Protein AF-A0A930SWB0-F1 (afdb_monomer_lite)

Secondary structure (DSSP, 8-state):
-HHHHHHHTT--GGGS--HHHHHT-----EEE--TT-SSS-S-HHHHHHHS-TT-EEE--TT--S-GGG-TTTHHHHHHHHHHHHHHHHHHSPP-------

Foldseek 3Di:
DVVVVVVVVPDDVVNPDDPVNVVPDPDAAEAEAECQEPPPNPDPVVCVVPPDPRHHYHYHDHDYPCLCVPPVRVVVVVVVVVVSVVVVVVPDDPDPPPPDD

Radius of gyration: 19.24 Å; chains: 1; bounding box: 49×46×37 Å

Sequence (101 aa):
MPEVQALMQQLTPEISLAPEAVQRLQPPVLLIWGRSDRIFSEGLDFYKQHLPAQSQIVEPPHFTHSPYLEAQMEAELGQLMIEHWRSLQLEQPPAAFIIGP

pLDDT: mean 85.12, std 15.05, range [34.84, 96.88]

Structure (mmCIF, N/CA/C/O backbone):
data_AF-A0A930SWB0-F1
#
_entry.id   AF-A0A930SWB0-F1
#
loop_
_atom_site.group_PDB
_atom_site.id
_atom_site.type_symbol
_atom_site.label_atom_id
_atom_site.label_alt_id
_atom_site.label_comp_id
_atom_site.label_asym_id
_atom_site.label_entity_id
_atom_site.label_seq_id
_atom_site.pdbx_PDB_ins_code
_atom_site.Cartn_x
_atom_site.Cartn_y
_atom_site.Cartn_z
_atom_site.occupancy
_atom_site.B_iso_or_equiv
_atom_site.auth_seq_id
_atom_site.auth_comp_id
_atom_site.auth_asym_id
_atom_site.auth_atom_id
_atom_site.pdbx_PDB_model_num
ATOM 1 N N . MET A 1 1 ? -7.913 27.682 10.978 1.00 75.06 1 MET A N 1
ATOM 2 C CA . MET A 1 1 ? -9.260 28.288 11.003 1.00 75.06 1 MET A CA 1
ATOM 3 C C . MET A 1 1 ? -9.788 28.186 12.427 1.00 75.06 1 MET A C 1
ATOM 5 O O . MET A 1 1 ? -9.884 27.059 12.910 1.00 75.06 1 MET A O 1
ATOM 9 N N . PRO A 1 2 ? -10.024 29.310 13.123 1.00 87.12 2 PRO A N 1
ATOM 10 C CA . PRO A 1 2 ? -10.422 29.315 14.533 1.00 87.12 2 PRO A CA 1
ATOM 11 C C . PRO A 1 2 ? -11.737 28.573 14.798 1.00 87.12 2 PRO A C 1
ATOM 13 O O . PRO A 1 2 ? -11.830 27.858 15.793 1.00 87.12 2 PRO A O 1
ATOM 16 N N . GLU A 1 3 ? -12.718 28.653 13.890 1.00 89.56 3 GLU A N 1
ATOM 17 C CA . GLU A 1 3 ? -13.996 27.947 14.068 1.00 89.56 3 GLU A CA 1
ATOM 18 C C . GLU A 1 3 ? -13.828 26.422 14.024 1.00 89.56 3 GLU A C 1
ATOM 20 O O . GLU A 1 3 ? -14.423 25.705 14.825 1.00 89.56 3 GLU A O 1
ATOM 25 N N . VAL A 1 4 ? -12.956 25.915 13.143 1.00 86.44 4 VAL A N 1
ATOM 26 C CA . VAL A 1 4 ? -12.644 24.477 13.060 1.00 86.44 4 VAL A CA 1
ATOM 27 C C . VAL A 1 4 ? -11.961 23.993 14.341 1.00 86.44 4 VAL A C 1
ATOM 29 O O . VAL A 1 4 ? -12.269 22.912 14.831 1.00 86.44 4 VAL A O 1
ATOM 32 N N . GLN A 1 5 ? -11.062 24.792 14.924 1.00 86.69 5 GLN A N 1
ATOM 33 C CA . GLN A 1 5 ? -10.419 24.448 16.198 1.00 86.69 5 GLN A CA 1
ATOM 34 C C . GLN A 1 5 ? -11.421 24.406 17.357 1.00 86.69 5 GLN A C 1
ATOM 36 O O . GLN A 1 5 ? -11.384 23.466 18.148 1.00 86.69 5 GLN A O 1
ATOM 41 N N . ALA A 1 6 ? -12.333 25.378 17.430 1.00 89.75 6 ALA A N 1
ATOM 42 C CA . ALA A 1 6 ? -13.380 25.413 18.450 1.00 89.75 6 ALA A CA 1
ATOM 43 C C . ALA A 1 6 ? -14.353 24.225 18.337 1.00 89.75 6 ALA A C 1
ATOM 45 O O . ALA A 1 6 ? -14.809 23.712 19.356 1.00 89.75 6 ALA A O 1
ATOM 46 N N . LEU A 1 7 ? -14.641 23.763 17.114 1.00 86.44 7 LEU A N 1
ATOM 47 C CA . LEU A 1 7 ? -15.428 22.551 16.872 1.00 86.44 7 LEU A CA 1
ATOM 48 C C . LEU A 1 7 ? -14.681 21.287 17.323 1.00 86.44 7 LEU A C 1
ATOM 50 O O . LEU A 1 7 ? -15.250 20.456 18.024 1.00 86.44 7 LEU A O 1
ATOM 54 N N . MET A 1 8 ? -13.398 21.151 16.973 1.00 87.44 8 MET A N 1
ATOM 55 C CA . MET A 1 8 ? -12.594 19.983 17.364 1.00 87.44 8 MET A CA 1
ATOM 56 C C . MET A 1 8 ? -12.452 19.844 18.885 1.00 87.44 8 MET A C 1
ATOM 58 O O . MET A 1 8 ? -12.411 18.732 19.396 1.00 87.44 8 MET A O 1
ATOM 62 N N . GLN A 1 9 ? -12.418 20.959 19.620 1.00 86.94 9 GLN A N 1
ATOM 63 C CA . GLN A 1 9 ? -12.359 20.966 21.088 1.00 86.94 9 GLN A CA 1
ATOM 64 C C . GLN A 1 9 ? -13.644 20.470 21.764 1.00 86.94 9 GLN A C 1
ATOM 66 O O . GLN A 1 9 ? -13.622 20.176 22.957 1.00 86.94 9 GLN A O 1
ATOM 71 N N . GLN A 1 10 ? -14.751 20.382 21.025 1.00 84.44 10 GLN A N 1
ATOM 72 C CA . GLN A 1 10 ? -16.018 19.861 21.534 1.00 84.44 10 GLN A CA 1
ATOM 73 C C . GLN A 1 10 ? -16.150 18.351 21.336 1.00 84.44 10 GLN A C 1
ATOM 75 O O . GLN A 1 10 ? -17.066 17.772 21.906 1.00 84.44 10 GLN A O 1
ATOM 80 N N . LEU A 1 11 ? -15.259 17.709 20.565 1.00 84.25 11 LEU A N 1
ATOM 81 C CA . LEU A 1 11 ? -15.268 16.261 20.361 1.00 84.25 11 LEU A CA 1
ATOM 82 C C . LEU A 1 11 ? -14.907 15.537 21.659 1.00 84.25 11 LEU A C 1
ATOM 84 O O . LEU A 1 11 ? -13.786 15.644 22.157 1.00 84.25 11 LEU A O 1
ATOM 88 N N . THR A 1 12 ? -15.847 14.757 22.179 1.00 74.88 12 THR A N 1
ATOM 89 C CA . THR A 1 12 ? -15.629 13.856 23.309 1.00 74.88 12 THR A CA 1
ATOM 90 C C . THR A 1 12 ? -15.609 12.401 22.825 1.00 74.88 12 THR A C 1
ATOM 92 O O . THR A 1 12 ? -16.125 12.106 21.742 1.00 74.88 12 THR A O 1
ATOM 95 N N . PRO A 1 13 ? -15.019 11.458 23.580 1.00 68.06 13 PRO A N 1
ATOM 96 C CA . PRO A 1 13 ? -15.044 10.039 23.221 1.00 68.06 13 PRO A CA 1
ATOM 97 C C . PRO A 1 13 ? -16.463 9.495 22.997 1.00 68.06 13 PRO A C 1
ATOM 99 O O . PRO A 1 13 ? -16.644 8.607 22.170 1.00 68.06 13 PRO A O 1
ATOM 102 N N . GLU A 1 14 ? -17.468 10.054 23.677 1.00 68.94 14 GLU A N 1
ATOM 103 C CA . GLU A 1 14 ? -18.872 9.630 23.591 1.00 68.94 14 GLU A CA 1
ATOM 104 C C . GLU A 1 14 ? -19.565 10.041 22.277 1.00 68.94 14 GLU A C 1
ATOM 106 O O . GLU A 1 14 ? -20.526 9.390 21.873 1.00 68.94 14 GLU A O 1
ATOM 111 N N . ILE A 1 15 ? -19.078 11.086 21.595 1.00 73.31 15 ILE A N 1
ATOM 112 C CA . ILE A 1 15 ? -19.464 11.448 20.212 1.00 73.31 15 ILE A CA 1
ATOM 113 C C . ILE A 1 15 ? -18.440 10.970 19.174 1.00 73.31 15 ILE A C 1
ATOM 115 O O . ILE A 1 15 ? -18.585 11.231 17.979 1.00 73.31 15 ILE A O 1
ATOM 119 N N . SER A 1 16 ? -17.411 10.254 19.624 1.00 72.31 16 SER A N 1
ATOM 120 C CA . SER A 1 16 ? -16.456 9.556 18.774 1.00 72.31 16 SER A CA 1
ATOM 121 C C . SER A 1 16 ? -16.892 8.105 18.545 1.00 72.31 16 SER A C 1
ATOM 123 O O . SER A 1 16 ? -17.943 7.653 18.999 1.00 72.31 16 SER A O 1
ATOM 125 N N . LEU A 1 17 ? -16.086 7.349 17.804 1.00 77.81 17 LEU A N 1
ATOM 126 C CA . LEU A 1 17 ? -16.322 5.922 17.616 1.00 77.81 17 LEU A CA 1
ATOM 127 C C . LEU A 1 17 ? -16.075 5.172 18.930 1.00 77.81 17 LEU A C 1
ATOM 129 O O . LEU A 1 17 ? -15.016 5.313 19.542 1.00 77.81 17 LEU A O 1
ATOM 133 N N . ALA A 1 18 ? -17.016 4.310 19.319 1.00 84.00 18 ALA A N 1
ATOM 134 C CA . ALA A 1 18 ? -16.792 3.362 20.405 1.00 84.00 18 ALA A CA 1
ATOM 135 C C . ALA A 1 18 ? -15.585 2.450 20.076 1.00 84.00 18 ALA A C 1
ATOM 137 O O . ALA A 1 18 ? -15.430 2.053 18.913 1.00 84.00 18 ALA A O 1
ATOM 138 N N . PRO A 1 19 ? -14.748 2.062 21.056 1.00 84.38 19 PRO A N 1
ATOM 139 C CA . PRO A 1 19 ? -13.578 1.212 20.814 1.00 84.38 19 PRO A CA 1
ATOM 140 C C . PRO A 1 19 ? -13.906 -0.081 20.059 1.00 84.38 19 PRO A C 1
ATOM 142 O O . PRO A 1 19 ? -13.177 -0.485 19.152 1.00 84.38 19 PRO A O 1
ATOM 145 N N . GLU A 1 20 ? -15.043 -0.704 20.367 1.00 88.19 20 GLU A N 1
ATOM 146 C CA . GLU A 1 20 ? -15.490 -1.936 19.720 1.00 88.19 20 GLU A CA 1
ATOM 147 C C . GLU A 1 20 ? -15.891 -1.697 18.258 1.00 88.19 20 GLU A C 1
ATOM 149 O O . GLU A 1 20 ? -15.801 -2.608 17.438 1.00 88.19 20 GLU A O 1
ATOM 154 N N . ALA A 1 21 ? -16.335 -0.484 17.907 1.00 85.62 21 ALA A N 1
ATOM 155 C CA . ALA A 1 21 ? -16.604 -0.120 16.518 1.00 85.62 21 ALA A CA 1
ATOM 156 C C . ALA A 1 21 ? -15.304 -0.050 15.708 1.00 85.62 21 ALA A C 1
ATOM 158 O O . ALA A 1 21 ? -15.268 -0.556 14.589 1.00 85.62 21 ALA A O 1
ATOM 159 N N . VAL A 1 22 ? -14.230 0.486 16.298 1.00 86.50 22 VAL A N 1
ATOM 160 C CA . VAL A 1 22 ? -12.898 0.521 15.672 1.00 86.50 22 VAL A CA 1
ATOM 161 C C . VAL A 1 22 ? -12.326 -0.891 15.518 1.00 86.50 22 VAL A C 1
ATOM 163 O O . VAL A 1 22 ? -11.807 -1.234 14.461 1.00 86.50 22 VAL A O 1
ATOM 166 N N . GLN A 1 23 ? -12.477 -1.747 16.532 1.00 87.75 23 GLN A N 1
ATOM 167 C CA . GLN A 1 23 ? -12.001 -3.140 16.486 1.00 87.75 23 GLN A CA 1
ATOM 168 C C . GLN A 1 23 ? -12.708 -3.996 15.427 1.00 87.75 23 GLN A C 1
ATOM 170 O O . GLN A 1 23 ? -12.142 -4.977 14.951 1.00 87.75 23 GLN A O 1
ATOM 175 N N . ARG A 1 24 ? -13.946 -3.646 15.060 1.00 89.56 24 ARG A N 1
ATOM 176 C CA . ARG A 1 24 ? -14.717 -4.344 14.022 1.00 89.56 24 ARG A CA 1
ATOM 177 C C . ARG A 1 24 ? -14.429 -3.851 12.606 1.00 89.56 24 ARG A C 1
ATOM 179 O O . ARG A 1 24 ? -15.005 -4.402 11.669 1.00 89.56 24 ARG A O 1
ATOM 186 N N . LEU A 1 25 ? -13.590 -2.828 12.431 1.00 85.75 25 LEU A N 1
ATOM 187 C CA . LEU A 1 25 ? -13.251 -2.333 11.101 1.00 85.75 25 LEU A CA 1
ATOM 188 C C . LEU A 1 25 ? -12.593 -3.448 10.284 1.00 85.75 25 LEU A C 1
ATOM 190 O O . LEU A 1 25 ? -11.594 -4.036 10.689 1.00 85.75 25 LEU A O 1
ATOM 194 N N . GLN A 1 26 ? -13.154 -3.703 9.107 1.00 87.12 26 GLN A N 1
ATOM 195 C CA . GLN A 1 26 ? -12.571 -4.572 8.091 1.00 87.12 26 GLN A CA 1
ATOM 196 C C . GLN A 1 26 ? -12.210 -3.699 6.889 1.00 87.12 26 GLN A C 1
ATOM 198 O O . GLN A 1 26 ? -12.974 -3.647 5.922 1.00 87.12 26 GLN A O 1
ATOM 203 N N . PRO A 1 27 ? -11.113 -2.923 6.973 1.00 87.62 27 PRO A N 1
ATOM 204 C CA . PRO A 1 27 ? -10.733 -2.050 5.881 1.00 87.62 27 PRO A CA 1
ATOM 205 C C . PRO A 1 27 ? -10.451 -2.898 4.635 1.00 87.62 27 PRO A C 1
ATOM 207 O O . PRO A 1 27 ? -9.839 -3.965 4.743 1.00 87.62 27 PRO A O 1
ATOM 210 N N . PRO A 1 28 ? -10.874 -2.443 3.452 1.00 91.38 28 PRO A N 1
ATOM 211 C CA . PRO A 1 28 ? -10.404 -3.016 2.206 1.00 91.38 28 PRO A CA 1
ATOM 212 C C . PRO A 1 28 ? -8.879 -2.956 2.132 1.00 91.38 28 PRO A C 1
ATOM 214 O O . PRO A 1 28 ? -8.271 -1.959 2.527 1.00 91.38 28 PRO A O 1
ATOM 217 N N . VAL A 1 29 ? -8.266 -4.037 1.656 1.00 95.31 29 VAL A N 1
ATOM 218 C CA . VAL A 1 29 ? -6.809 -4.154 1.581 1.00 95.31 29 VAL A CA 1
ATOM 219 C C . VAL A 1 29 ? -6.386 -4.255 0.125 1.00 95.31 29 VAL A C 1
ATOM 221 O O . VAL A 1 29 ? -6.842 -5.139 -0.598 1.00 95.31 29 VAL A O 1
ATOM 224 N N . LEU A 1 30 ? -5.463 -3.384 -0.272 1.00 96.88 30 LEU A N 1
ATOM 225 C CA . LEU A 1 30 ? -4.693 -3.491 -1.504 1.00 96.88 30 LEU A CA 1
ATOM 226 C C . LEU A 1 30 ? -3.231 -3.759 -1.147 1.00 96.88 30 LEU A C 1
ATOM 228 O O . LEU A 1 30 ? -2.584 -2.920 -0.520 1.00 96.88 30 LEU A O 1
ATOM 232 N N . LEU A 1 31 ? -2.706 -4.905 -1.577 1.00 96.56 31 LEU A N 1
ATOM 233 C CA . LEU A 1 31 ? -1.279 -5.206 -1.542 1.00 96.56 31 LEU A CA 1
ATOM 234 C C . LEU A 1 31 ? -0.686 -5.025 -2.941 1.00 96.56 31 LEU A C 1
ATOM 236 O O . LEU A 1 31 ? -1.086 -5.706 -3.884 1.00 96.56 31 LEU A O 1
ATOM 240 N N . ILE A 1 32 ? 0.301 -4.141 -3.066 1.00 96.56 32 ILE A N 1
ATOM 241 C CA . ILE A 1 32 ? 1.080 -3.957 -4.294 1.00 96.56 32 ILE A CA 1
ATOM 242 C C . ILE A 1 32 ? 2.462 -4.552 -4.050 1.00 96.56 32 ILE A C 1
ATOM 244 O O . ILE A 1 32 ? 3.187 -4.086 -3.173 1.00 96.56 32 ILE A O 1
ATOM 248 N N . TRP A 1 33 ? 2.818 -5.581 -4.815 1.00 96.50 33 TRP A N 1
ATOM 249 C CA . TRP A 1 33 ? 4.080 -6.298 -4.669 1.00 96.50 33 TRP A CA 1
ATOM 250 C C . TRP A 1 33 ? 4.912 -6.204 -5.945 1.00 96.50 33 TRP A C 1
ATOM 252 O O . TRP A 1 33 ? 4.593 -6.812 -6.966 1.00 96.50 33 TRP A O 1
ATOM 262 N N . GLY A 1 34 ? 6.000 -5.444 -5.904 1.00 95.69 34 GLY A N 1
ATOM 263 C CA . GLY A 1 34 ? 6.870 -5.285 -7.060 1.00 95.69 34 GLY A CA 1
ATOM 264 C C . GLY A 1 34 ? 7.646 -6.559 -7.385 1.00 95.69 34 GLY A C 1
ATOM 265 O O . GLY A 1 34 ? 8.431 -7.039 -6.570 1.00 95.69 34 GLY A O 1
ATOM 266 N N . ARG A 1 35 ? 7.489 -7.112 -8.595 1.00 94.94 35 ARG A N 1
ATOM 267 C CA . ARG A 1 35 ? 8.244 -8.322 -8.993 1.00 94.94 35 ARG A CA 1
ATOM 268 C C . ARG A 1 35 ? 9.724 -8.050 -9.273 1.00 94.94 35 ARG A C 1
ATOM 270 O O . ARG A 1 35 ? 10.490 -8.998 -9.433 1.00 94.94 35 ARG A O 1
ATOM 277 N N . SER A 1 36 ? 10.117 -6.779 -9.333 1.00 94.25 36 SER A N 1
ATOM 278 C CA . SER A 1 36 ? 11.514 -6.350 -9.420 1.00 94.25 36 SER A CA 1
ATOM 279 C C . SER A 1 36 ? 12.112 -5.983 -8.053 1.00 94.25 36 SER A C 1
ATOM 281 O O . SER A 1 36 ? 13.250 -5.510 -8.008 1.00 94.25 36 SER A O 1
ATOM 283 N N . ASP A 1 37 ? 11.399 -6.209 -6.939 1.00 92.81 37 ASP A N 1
ATOM 284 C CA . ASP A 1 37 ? 11.952 -6.060 -5.589 1.00 92.81 37 ASP A CA 1
ATOM 285 C C . ASP A 1 37 ? 13.108 -7.056 -5.364 1.00 92.81 37 ASP A C 1
ATOM 287 O O . ASP A 1 37 ? 13.001 -8.250 -5.643 1.00 92.81 37 ASP A O 1
ATOM 291 N N . ARG A 1 38 ? 14.241 -6.541 -4.877 1.00 91.12 38 ARG A N 1
ATOM 292 C CA . ARG A 1 38 ? 15.446 -7.308 -4.518 1.00 91.12 38 ARG A CA 1
ATOM 293 C C . ARG A 1 38 ? 15.819 -7.189 -3.039 1.00 91.12 38 ARG A C 1
ATOM 295 O O . ARG A 1 38 ? 16.771 -7.835 -2.613 1.00 91.12 38 ARG A O 1
ATOM 302 N N . ILE A 1 39 ? 15.127 -6.334 -2.287 1.00 93.19 39 ILE A N 1
ATOM 303 C CA . ILE A 1 39 ? 15.324 -6.115 -0.850 1.00 93.19 39 ILE A CA 1
ATOM 304 C C . ILE A 1 39 ? 14.461 -7.107 -0.072 1.00 93.19 39 ILE A C 1
ATOM 306 O O . ILE A 1 39 ? 14.958 -7.759 0.844 1.00 93.19 39 ILE A O 1
ATOM 310 N N . PHE A 1 40 ? 13.192 -7.244 -0.459 1.00 88.50 40 PHE A N 1
ATOM 311 C CA . PHE A 1 40 ? 12.255 -8.177 0.159 1.00 88.50 40 PHE A CA 1
ATOM 312 C C . PHE A 1 40 ? 11.452 -8.918 -0.912 1.00 88.50 40 PHE A C 1
ATOM 314 O O . PHE A 1 40 ? 10.268 -8.691 -1.123 1.00 88.50 40 PHE A O 1
ATOM 321 N N . SER A 1 41 ? 12.136 -9.807 -1.628 1.00 81.44 41 SER A N 1
ATOM 322 C CA . SER A 1 41 ? 11.539 -10.621 -2.693 1.00 81.44 41 SER A CA 1
ATOM 323 C C . SER A 1 41 ? 10.784 -11.848 -2.173 1.00 81.44 41 SER A C 1
ATOM 325 O O . SER A 1 41 ? 9.974 -12.428 -2.897 1.00 81.44 41 SER A O 1
ATOM 327 N N . GLU A 1 42 ? 11.035 -12.246 -0.927 1.00 85.94 42 GLU A N 1
ATOM 328 C CA . GLU A 1 42 ? 10.408 -13.390 -0.268 1.00 85.94 42 GLU A CA 1
ATOM 329 C C . GLU A 1 42 ? 9.260 -12.911 0.633 1.00 85.94 42 GLU A C 1
ATOM 331 O O . GLU A 1 42 ? 9.348 -11.854 1.244 1.00 85.94 42 GLU A O 1
ATOM 336 N N . GLY A 1 43 ? 8.165 -13.671 0.725 1.00 90.69 43 GLY A N 1
ATOM 337 C CA . GLY A 1 43 ? 7.047 -13.363 1.632 1.00 90.69 43 GLY A CA 1
ATOM 338 C C . GLY A 1 43 ? 5.707 -13.075 0.957 1.00 90.69 43 GLY A C 1
ATOM 339 O O . GLY A 1 43 ? 4.681 -13.150 1.627 1.00 90.69 43 GLY A O 1
ATOM 340 N N . LEU A 1 44 ? 5.665 -12.846 -0.361 1.00 94.06 44 LEU A N 1
ATOM 341 C CA . LEU A 1 44 ? 4.399 -12.655 -1.084 1.00 94.06 44 LEU A CA 1
ATOM 342 C C . LEU A 1 44 ? 3.406 -13.806 -0.847 1.00 94.06 44 LEU A C 1
ATOM 344 O O . LEU A 1 44 ? 2.220 -13.565 -0.626 1.00 94.06 44 LEU A O 1
ATOM 348 N N . ASP A 1 45 ? 3.890 -15.050 -0.846 1.00 95.06 45 ASP A N 1
ATOM 349 C CA . ASP A 1 45 ? 3.047 -16.229 -0.626 1.00 95.06 45 ASP A CA 1
ATOM 350 C C . ASP A 1 45 ? 2.402 -16.239 0.763 1.00 95.06 45 ASP A C 1
ATOM 352 O O . ASP A 1 45 ? 1.245 -16.637 0.895 1.00 95.06 45 ASP A O 1
ATOM 356 N N . PHE A 1 46 ? 3.100 -15.737 1.787 1.00 96.31 46 PHE A N 1
ATOM 357 C CA . PHE A 1 46 ? 2.530 -15.575 3.124 1.00 96.31 46 PHE A CA 1
ATOM 358 C C . PHE A 1 46 ? 1.343 -14.604 3.088 1.00 96.31 46 PHE A C 1
ATOM 360 O O . PHE A 1 46 ? 0.261 -14.924 3.577 1.00 96.31 46 PHE A O 1
ATOM 367 N N . TYR A 1 47 ? 1.493 -13.446 2.441 1.00 95.69 47 TYR A N 1
ATOM 368 C CA . TYR A 1 47 ? 0.388 -12.492 2.328 1.00 95.69 47 TYR A CA 1
ATOM 369 C C . TYR A 1 47 ? -0.779 -13.052 1.510 1.00 95.69 47 TYR A C 1
ATOM 371 O O . TYR A 1 47 ? -1.925 -12.942 1.938 1.00 95.69 47 TYR A O 1
ATOM 379 N N . LYS A 1 48 ? -0.509 -13.723 0.384 1.00 95.00 48 LYS A N 1
ATOM 380 C CA . LYS A 1 48 ? -1.549 -14.386 -0.424 1.00 95.00 48 LYS A CA 1
ATOM 381 C C . LYS A 1 48 ? -2.367 -15.402 0.381 1.00 95.00 48 LYS A C 1
ATOM 383 O O . LYS A 1 48 ? -3.557 -15.549 0.124 1.00 95.00 48 LYS A O 1
ATOM 388 N N . GLN A 1 49 ? -1.747 -16.090 1.340 1.00 96.81 49 GLN A N 1
ATOM 389 C CA . GLN A 1 49 ? -2.406 -17.105 2.170 1.00 96.81 49 GLN A CA 1
ATOM 390 C C . GLN A 1 49 ? -3.177 -16.530 3.366 1.00 96.81 49 GLN A C 1
ATOM 392 O O . GLN A 1 49 ? -4.108 -17.175 3.846 1.00 96.81 49 GLN A O 1
ATOM 397 N N . HIS A 1 50 ? -2.790 -15.354 3.866 1.00 96.69 50 HIS A N 1
ATOM 398 C CA . HIS A 1 50 ? -3.279 -14.838 5.151 1.00 96.69 50 HIS A CA 1
ATOM 399 C C . HIS A 1 50 ? -4.044 -13.516 5.075 1.00 96.69 50 HIS A C 1
ATOM 401 O O . HIS A 1 50 ? -4.657 -13.117 6.068 1.00 96.69 50 HIS A O 1
ATOM 407 N N . LEU A 1 51 ? -4.025 -12.825 3.935 1.00 95.38 51 LEU A N 1
ATOM 408 C CA . LEU A 1 51 ? -4.826 -11.621 3.756 1.00 95.38 51 LEU A CA 1
ATOM 409 C C . LEU A 1 51 ? -6.334 -11.934 3.807 1.00 95.38 51 LEU A C 1
ATOM 411 O O . LEU A 1 51 ? -6.753 -13.026 3.413 1.00 95.38 51 LEU A O 1
ATOM 415 N N . PRO A 1 52 ? -7.174 -10.982 4.267 1.00 92.62 52 PRO A N 1
ATOM 416 C CA . PRO A 1 52 ? -8.626 -11.113 4.186 1.00 92.62 52 PRO A CA 1
ATOM 417 C C . PRO A 1 52 ? -9.087 -11.496 2.775 1.00 92.62 52 PRO A C 1
ATOM 419 O O . PRO A 1 52 ? -8.529 -11.007 1.795 1.00 92.62 52 PRO A O 1
ATOM 422 N N . ALA A 1 53 ? -10.138 -12.310 2.656 1.00 89.94 53 ALA A N 1
ATOM 423 C CA . ALA A 1 53 ? -10.593 -12.836 1.363 1.00 89.94 53 ALA A CA 1
ATOM 424 C C . ALA A 1 53 ? -10.948 -11.746 0.330 1.00 89.94 53 ALA A C 1
ATOM 426 O O . ALA A 1 53 ? -10.784 -11.956 -0.865 1.00 89.94 53 ALA A O 1
ATOM 427 N N . GLN A 1 54 ? -11.400 -10.578 0.794 1.00 90.38 54 GLN A N 1
ATOM 428 C CA . GLN A 1 54 ? -11.713 -9.413 -0.044 1.00 90.38 54 GLN A CA 1
ATOM 429 C C . GLN A 1 54 ? -10.493 -8.545 -0.407 1.00 90.38 54 GLN A C 1
ATOM 431 O O . GLN A 1 54 ? -10.657 -7.438 -0.916 1.00 90.38 54 GLN A O 1
ATOM 436 N N . SER A 1 55 ? -9.273 -8.988 -0.096 1.00 94.75 55 SER A N 1
ATOM 437 C CA . SER A 1 55 ? -8.064 -8.219 -0.401 1.00 94.75 55 SER A CA 1
ATOM 438 C C . SER A 1 55 ? -7.709 -8.332 -1.876 1.00 94.75 55 SER A C 1
ATOM 440 O O . SER A 1 55 ? -7.750 -9.415 -2.460 1.00 94.75 55 SER A O 1
ATOM 442 N N . GLN A 1 56 ? -7.279 -7.223 -2.462 1.00 96.12 56 GLN A N 1
ATOM 443 C CA . GLN A 1 56 ? -6.723 -7.190 -3.804 1.00 96.12 56 GLN A CA 1
ATOM 444 C C . GLN A 1 56 ? -5.199 -7.266 -3.731 1.00 96.12 56 GLN A C 1
ATOM 446 O O . GLN A 1 56 ? -4.568 -6.582 -2.927 1.00 96.12 56 GLN A O 1
ATOM 451 N N . ILE A 1 57 ? -4.601 -8.082 -4.595 1.00 96.81 57 ILE A N 1
ATOM 452 C CA . ILE A 1 57 ? -3.148 -8.217 -4.714 1.00 96.81 57 ILE A CA 1
ATOM 453 C C . ILE A 1 57 ? -2.770 -7.907 -6.159 1.00 96.81 57 ILE A C 1
ATOM 455 O O . ILE A 1 57 ? -3.342 -8.483 -7.085 1.00 96.81 57 ILE A O 1
ATOM 459 N N . VAL A 1 58 ? -1.820 -6.995 -6.353 1.00 96.81 58 VAL A N 1
ATOM 460 C CA . VAL A 1 58 ? -1.294 -6.617 -7.671 1.00 96.81 58 VAL A CA 1
ATOM 461 C C . VAL A 1 58 ? 0.213 -6.825 -7.674 1.00 96.81 58 VAL A C 1
ATOM 463 O O . VAL A 1 58 ? 0.892 -6.469 -6.714 1.00 96.81 58 VAL A O 1
ATOM 466 N N . GLU A 1 59 ? 0.741 -7.379 -8.767 1.00 96.69 59 GLU A N 1
ATOM 467 C CA . GLU A 1 59 ? 2.159 -7.728 -8.901 1.00 96.69 59 GLU A CA 1
ATOM 468 C C . GLU A 1 59 ? 2.820 -7.038 -10.112 1.00 96.69 59 GLU A C 1
ATOM 470 O O . GLU A 1 59 ? 3.120 -7.714 -11.107 1.00 96.69 59 GLU A O 1
ATOM 475 N N . PRO A 1 60 ? 3.033 -5.704 -10.097 1.00 96.19 60 PRO A N 1
ATOM 476 C CA . PRO A 1 60 ? 3.593 -5.009 -11.250 1.00 96.19 60 PRO A CA 1
ATOM 477 C C . PRO A 1 60 ? 5.019 -5.505 -11.545 1.00 96.19 60 PRO A C 1
ATOM 479 O O . PRO A 1 60 ? 5.845 -5.602 -10.629 1.00 96.19 60 PRO A O 1
ATOM 482 N N . PRO A 1 61 ? 5.341 -5.836 -12.810 1.00 95.25 61 PRO A N 1
ATOM 483 C CA . PRO A 1 61 ? 6.600 -6.490 -13.152 1.00 95.25 61 PRO A CA 1
ATOM 484 C C . PRO A 1 61 ? 7.831 -5.620 -12.865 1.00 95.25 61 PRO A C 1
ATOM 486 O O . PRO A 1 61 ? 8.867 -6.141 -12.457 1.00 95.25 61 PRO A O 1
ATOM 489 N N . HIS A 1 62 ? 7.724 -4.306 -13.062 1.00 95.06 62 HIS A N 1
ATOM 490 C CA . HIS A 1 62 ? 8.823 -3.341 -12.957 1.00 95.06 62 HIS A CA 1
ATOM 491 C C . HIS A 1 62 ? 8.899 -2.617 -11.612 1.00 95.06 62 HIS A C 1
ATOM 493 O O . HIS A 1 62 ? 9.880 -1.917 -11.382 1.00 95.06 62 HIS A O 1
ATOM 499 N N . PHE A 1 63 ? 7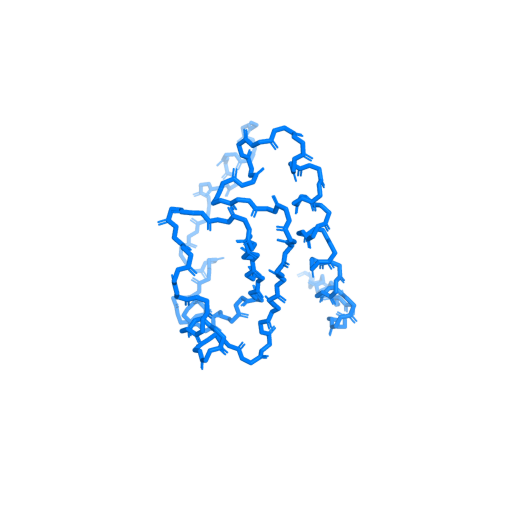.916 -2.782 -10.723 1.00 96.38 63 PHE A N 1
ATOM 500 C CA . PHE A 1 63 ? 7.972 -2.167 -9.395 1.00 96.38 63 PHE A CA 1
ATOM 501 C C . PHE A 1 63 ? 9.058 -2.827 -8.542 1.00 96.38 63 PHE A C 1
ATOM 503 O O . PHE A 1 63 ? 9.229 -4.050 -8.558 1.00 96.38 63 PHE A O 1
ATOM 510 N N . THR A 1 64 ? 9.781 -1.999 -7.796 1.00 94.00 64 THR A N 1
ATOM 511 C CA . THR A 1 64 ? 10.802 -2.391 -6.815 1.00 94.00 64 THR A CA 1
ATOM 512 C C . THR A 1 64 ? 10.209 -2.363 -5.398 1.00 94.00 64 THR A C 1
ATOM 514 O O . THR A 1 64 ? 8.990 -2.355 -5.228 1.00 94.00 64 THR A O 1
ATOM 517 N N . HIS A 1 65 ? 11.064 -2.328 -4.371 1.00 93.69 65 HIS A N 1
ATOM 518 C CA . HIS A 1 65 ? 10.658 -2.261 -2.966 1.00 93.69 65 HIS A CA 1
ATOM 519 C C . HIS A 1 65 ? 9.917 -0.972 -2.585 1.00 93.69 65 HIS A C 1
ATOM 521 O O . HIS A 1 65 ? 9.030 -0.972 -1.734 1.00 93.69 65 HIS A O 1
ATOM 527 N N . SER A 1 66 ? 10.305 0.158 -3.177 1.00 92.75 66 SER A N 1
ATOM 528 C CA . SER A 1 66 ? 9.807 1.478 -2.779 1.00 92.75 66 SER A CA 1
ATOM 529 C C . SER A 1 66 ? 9.409 2.289 -4.010 1.00 92.75 66 SER A C 1
ATOM 531 O O . SER A 1 66 ? 10.011 3.330 -4.276 1.00 92.75 66 SER A O 1
ATOM 533 N N . PRO A 1 67 ? 8.375 1.853 -4.755 1.00 91.81 67 PRO A N 1
ATOM 534 C CA . PRO A 1 67 ? 7.962 2.508 -5.999 1.00 91.81 67 PRO A CA 1
ATOM 535 C C . PRO A 1 67 ? 7.529 3.968 -5.787 1.00 91.81 67 PRO A C 1
ATOM 537 O O . PRO A 1 67 ? 7.592 4.769 -6.708 1.00 91.81 67 PRO A O 1
ATOM 540 N N . TYR A 1 68 ? 7.149 4.349 -4.564 1.00 91.38 68 TYR A N 1
ATOM 541 C CA . TYR A 1 68 ? 6.819 5.729 -4.191 1.00 91.38 68 TYR A CA 1
ATOM 542 C C . TYR A 1 68 ? 8.037 6.666 -4.085 1.00 91.38 68 TYR A C 1
ATOM 544 O O . TYR A 1 68 ? 7.857 7.877 -4.000 1.00 91.38 68 TYR A O 1
ATOM 552 N N . LEU A 1 69 ? 9.266 6.138 -4.051 1.00 92.31 69 LEU A N 1
ATOM 553 C CA . LEU A 1 69 ? 10.500 6.937 -4.092 1.00 92.31 69 LEU A CA 1
ATOM 554 C C . LEU A 1 69 ? 11.054 7.081 -5.515 1.00 92.31 69 LEU A C 1
ATOM 556 O O . LEU A 1 69 ? 11.956 7.885 -5.748 1.00 92.31 69 LEU A O 1
ATOM 560 N N . GLU A 1 70 ? 10.537 6.300 -6.463 1.00 88.75 70 GLU A N 1
ATOM 561 C CA . GLU A 1 70 ? 11.020 6.247 -7.837 1.00 88.75 70 GLU A CA 1
ATOM 562 C C . GLU A 1 70 ? 10.078 7.036 -8.747 1.00 88.75 70 GLU A C 1
ATOM 564 O O . GLU A 1 70 ? 8.950 6.626 -9.017 1.00 88.75 70 GLU A O 1
ATOM 569 N N . ALA A 1 71 ? 10.555 8.177 -9.253 1.00 84.62 71 ALA A N 1
ATOM 570 C CA . ALA A 1 71 ? 9.743 9.118 -10.029 1.00 84.62 71 ALA A CA 1
ATOM 571 C C . ALA A 1 71 ? 9.052 8.483 -11.253 1.00 84.62 71 ALA A C 1
ATOM 573 O O . ALA A 1 71 ? 7.998 8.947 -11.681 1.00 84.62 71 ALA A O 1
ATOM 574 N N . GLN A 1 72 ? 9.623 7.419 -11.830 1.00 87.81 72 GLN A N 1
ATOM 575 C CA . GLN A 1 72 ? 9.025 6.711 -12.965 1.00 87.81 72 GLN A CA 1
ATOM 576 C C . GLN A 1 72 ? 7.814 5.845 -12.577 1.00 87.81 72 GLN A C 1
ATOM 578 O O . GLN A 1 72 ? 7.019 5.509 -13.451 1.00 87.81 72 GLN A O 1
ATOM 583 N N . MET A 1 73 ? 7.681 5.467 -11.302 1.00 90.75 73 MET A N 1
ATOM 584 C CA . MET A 1 73 ? 6.666 4.524 -10.810 1.00 90.75 73 MET A CA 1
ATOM 585 C C . MET A 1 73 ? 5.564 5.207 -9.990 1.00 90.75 73 MET A C 1
ATOM 587 O O . MET A 1 73 ? 4.473 4.653 -9.862 1.00 90.75 73 MET A O 1
ATOM 591 N N . GLU A 1 74 ? 5.809 6.420 -9.482 1.00 91.44 74 GLU A N 1
ATOM 592 C CA . GLU A 1 74 ? 4.872 7.184 -8.644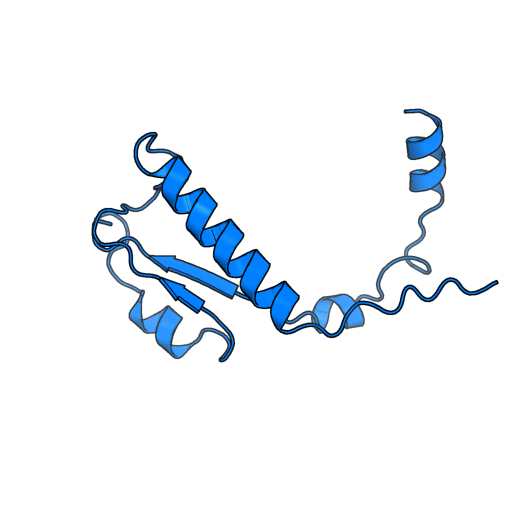 1.00 91.44 74 GLU A CA 1
ATOM 593 C C . GLU A 1 74 ? 3.482 7.337 -9.287 1.00 91.44 74 GLU A C 1
ATOM 595 O O .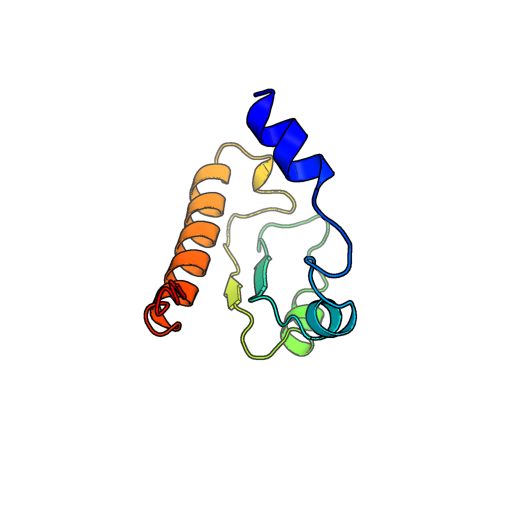 GLU A 1 74 ? 2.459 7.092 -8.643 1.00 91.44 74 GLU A O 1
ATOM 600 N N . ALA A 1 75 ? 3.433 7.699 -10.573 1.00 92.38 75 ALA A N 1
ATOM 601 C CA . ALA A 1 75 ? 2.173 7.926 -11.276 1.00 92.38 75 ALA A CA 1
ATOM 602 C C . ALA A 1 75 ? 1.332 6.644 -11.399 1.00 92.38 75 ALA A C 1
ATOM 604 O O . ALA A 1 75 ? 0.122 6.670 -11.171 1.00 92.38 75 ALA A O 1
ATOM 605 N N . GLU A 1 76 ? 1.965 5.519 -11.732 1.00 95.50 76 GLU A N 1
ATOM 606 C CA . GLU A 1 76 ? 1.289 4.223 -11.848 1.00 95.50 76 GLU A CA 1
ATOM 607 C C . GLU A 1 76 ? 0.852 3.694 -10.479 1.00 95.50 76 GLU A C 1
ATOM 609 O O . GLU A 1 76 ? -0.269 3.208 -10.334 1.00 95.50 76 GLU A O 1
ATOM 614 N N . LEU A 1 77 ? 1.687 3.862 -9.448 1.00 96.44 77 LEU A N 1
ATOM 615 C CA . LEU A 1 77 ? 1.331 3.526 -8.070 1.00 96.44 77 LEU A CA 1
ATOM 616 C C . LEU A 1 77 ? 0.057 4.268 -7.643 1.00 96.44 77 LEU A C 1
ATOM 618 O O . LEU A 1 77 ? -0.879 3.654 -7.126 1.00 96.44 77 LEU A O 1
ATOM 622 N N . GLY A 1 78 ? -0.008 5.574 -7.917 1.00 95.12 78 GLY A N 1
ATOM 623 C CA . GLY A 1 78 ? -1.194 6.384 -7.648 1.00 95.12 78 GLY A CA 1
ATOM 624 C C . GLY A 1 78 ? -2.429 5.904 -8.415 1.00 95.12 78 GLY A C 1
ATOM 625 O O . GLY A 1 78 ? -3.523 5.862 -7.851 1.00 95.12 78 GLY A O 1
ATOM 626 N N . GLN A 1 79 ? -2.273 5.487 -9.675 1.00 96.00 79 GLN A N 1
ATOM 627 C CA . GLN A 1 79 ? -3.378 4.935 -10.466 1.00 96.00 79 GLN A CA 1
ATOM 628 C C . GLN A 1 79 ? -3.929 3.637 -9.869 1.00 96.00 79 GLN A C 1
ATOM 630 O O . GLN A 1 79 ? -5.147 3.528 -9.729 1.00 96.00 79 GLN A O 1
ATOM 635 N N . LEU A 1 80 ? -3.065 2.710 -9.441 1.00 96.38 80 LEU A N 1
ATOM 636 C CA . LEU A 1 80 ? -3.486 1.466 -8.781 1.00 96.38 80 LEU A CA 1
ATOM 637 C C . LEU A 1 80 ? -4.296 1.744 -7.506 1.00 96.38 80 LEU A C 1
ATOM 639 O O . LEU A 1 80 ? -5.331 1.119 -7.275 1.00 96.38 80 LEU A O 1
ATOM 643 N N . MET A 1 81 ? -3.866 2.723 -6.704 1.00 95.06 81 MET A N 1
ATOM 644 C CA . MET A 1 81 ? -4.592 3.135 -5.497 1.00 95.06 81 MET A CA 1
ATOM 645 C C . MET A 1 81 ? -5.958 3.750 -5.824 1.00 95.06 81 MET A C 1
ATOM 647 O O . MET A 1 81 ? -6.951 3.437 -5.167 1.00 95.06 81 MET A O 1
ATOM 651 N N . ILE A 1 82 ? -6.026 4.615 -6.841 1.00 95.12 82 ILE A N 1
ATOM 652 C CA . ILE A 1 82 ? -7.280 5.245 -7.281 1.00 95.12 82 ILE A CA 1
ATOM 653 C C . ILE A 1 82 ? -8.253 4.199 -7.827 1.00 95.12 82 ILE A C 1
ATOM 655 O O . ILE A 1 82 ? -9.451 4.278 -7.555 1.00 95.12 82 ILE A O 1
ATOM 659 N N . 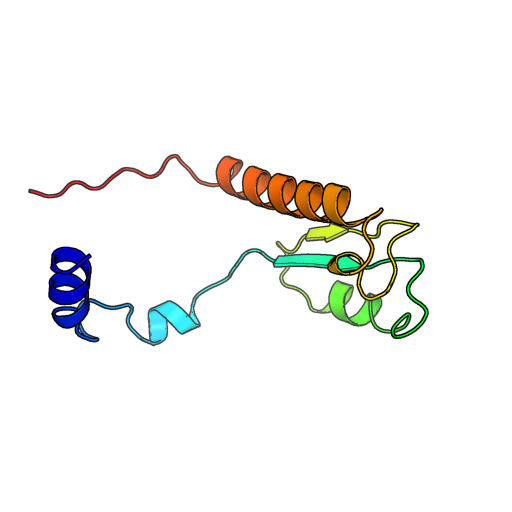GLU A 1 83 ? -7.765 3.236 -8.605 1.00 94.75 83 GLU A N 1
ATOM 660 C CA . GLU A 1 83 ? -8.599 2.183 -9.178 1.00 94.75 83 GLU A CA 1
ATOM 661 C C . GLU A 1 83 ? -9.172 1.267 -8.099 1.00 94.75 83 GLU A C 1
ATOM 663 O O . GLU A 1 83 ? -10.383 1.037 -8.089 1.00 94.75 83 GLU A O 1
ATOM 668 N N . HIS A 1 84 ? -8.351 0.861 -7.128 1.00 93.69 84 HIS A N 1
ATOM 669 C CA . HIS A 1 84 ? -8.838 0.144 -5.953 1.00 93.69 84 HIS A CA 1
ATOM 670 C C . HIS A 1 84 ? -9.876 0.965 -5.182 1.00 93.69 84 HIS A C 1
ATOM 672 O O . HIS A 1 84 ? -10.950 0.476 -4.857 1.00 93.69 84 HIS A O 1
ATOM 678 N N . TRP A 1 85 ? -9.623 2.254 -4.942 1.00 91.38 85 TRP A N 1
ATOM 679 C CA . TRP A 1 85 ? -10.603 3.102 -4.261 1.00 91.38 85 TRP A CA 1
ATOM 680 C C . TRP A 1 85 ? -11.940 3.178 -5.014 1.00 91.38 85 TRP A C 1
ATOM 682 O O . TRP A 1 85 ? -13.012 3.127 -4.407 1.00 91.38 85 TRP A O 1
ATOM 692 N N . ARG A 1 86 ? -11.896 3.282 -6.346 1.00 91.88 86 ARG A N 1
ATOM 693 C CA . ARG A 1 86 ? -13.099 3.310 -7.189 1.00 91.88 86 ARG A CA 1
ATOM 694 C C . ARG A 1 86 ? -13.860 1.991 -7.155 1.00 91.88 86 ARG A C 1
ATOM 696 O O . ARG A 1 86 ? -15.088 2.040 -7.105 1.00 91.88 86 ARG A O 1
ATOM 703 N N . SER A 1 87 ? -13.178 0.844 -7.158 1.00 88.25 87 SER A N 1
ATOM 704 C CA . SER A 1 87 ? -13.862 -0.455 -7.097 1.00 88.25 87 SER A CA 1
ATOM 705 C C . SER A 1 87 ? -14.685 -0.587 -5.815 1.00 88.25 87 SER A C 1
ATOM 707 O O . SER A 1 87 ? -15.821 -1.045 -5.867 1.00 88.25 87 SER A O 1
ATOM 709 N N . LEU A 1 88 ? -14.183 -0.065 -4.694 1.00 86.81 88 LEU A N 1
ATOM 710 C CA . LEU A 1 88 ? -14.894 -0.078 -3.410 1.00 86.81 88 LEU A CA 1
ATOM 711 C C . LEU A 1 88 ? -16.150 0.799 -3.399 1.00 86.81 88 LEU A C 1
ATOM 713 O O . LEU A 1 88 ? -17.114 0.487 -2.704 1.00 86.81 88 LEU A O 1
ATOM 717 N N . GLN A 1 89 ? -16.163 1.903 -4.152 1.00 75.69 89 GLN A N 1
ATOM 718 C CA . GLN A 1 89 ? -17.343 2.771 -4.251 1.00 75.69 89 GLN A CA 1
ATOM 719 C C . GLN A 1 89 ? -18.454 2.160 -5.106 1.00 75.69 89 GLN A C 1
ATOM 721 O O . GLN A 1 89 ? -19.622 2.461 -4.879 1.00 75.69 89 GLN A O 1
ATOM 726 N N . LEU A 1 90 ? -18.104 1.311 -6.073 1.00 61.91 90 LEU A N 1
ATOM 727 C CA . LEU A 1 90 ? -19.074 0.609 -6.916 1.00 61.91 90 LEU A CA 1
ATOM 728 C C . LEU A 1 90 ? -19.778 -0.534 -6.170 1.00 61.91 90 LEU A C 1
ATOM 730 O O . LEU A 1 90 ? -20.888 -0.908 -6.541 1.00 61.91 90 LEU A O 1
ATOM 734 N N . GLU A 1 91 ? -19.156 -1.066 -5.117 1.00 61.09 91 GLU A N 1
ATOM 735 C CA . GLU A 1 91 ? -19.709 -2.145 -4.287 1.00 61.09 91 GLU A CA 1
ATOM 736 C C . GLU A 1 91 ? -20.558 -1.640 -3.109 1.00 61.09 91 GLU A C 1
ATOM 738 O O . GLU A 1 91 ? -21.307 -2.409 -2.504 1.00 61.09 91 GLU A O 1
ATOM 743 N N . GLN A 1 92 ? -20.483 -0.346 -2.790 1.00 56.59 92 GLN A N 1
ATOM 744 C CA . GLN A 1 92 ? -21.296 0.275 -1.747 1.00 56.59 92 GLN A CA 1
ATOM 745 C C . GLN A 1 92 ? -22.614 0.780 -2.357 1.00 56.59 92 GLN A C 1
ATOM 747 O O . GLN A 1 92 ? -22.580 1.527 -3.340 1.00 56.59 92 GLN A O 1
ATOM 752 N N . PRO A 1 93 ? -23.794 0.450 -1.793 1.00 50.22 93 PRO A N 1
ATOM 753 C CA . PRO A 1 93 ? -25.012 1.158 -2.169 1.00 50.22 93 PRO A CA 1
ATOM 754 C C . PRO A 1 93 ? -24.812 2.660 -1.901 1.00 50.22 93 PRO A C 1
ATOM 756 O O . PRO A 1 93 ? -24.107 3.015 -0.949 1.00 50.22 93 PRO A O 1
ATOM 759 N N . PRO A 1 94 ? -25.403 3.560 -2.713 1.00 51.97 94 PRO A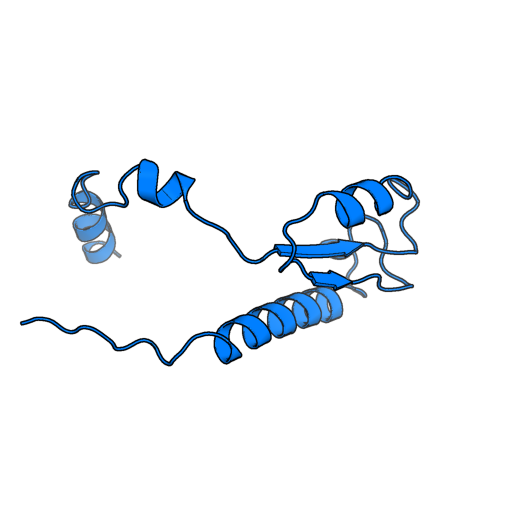 N 1
ATOM 760 C CA . PRO A 1 94 ? -25.253 4.994 -2.505 1.00 51.97 94 PRO A CA 1
ATOM 761 C C . PRO A 1 94 ? -25.613 5.324 -1.059 1.00 51.97 94 PRO A C 1
ATOM 763 O O . PRO A 1 94 ? -26.688 4.949 -0.585 1.00 51.97 94 PRO A O 1
ATOM 766 N N . ALA A 1 95 ? -24.690 5.983 -0.354 1.00 52.25 95 ALA A N 1
ATOM 767 C CA . ALA A 1 95 ? -24.900 6.372 1.028 1.00 52.25 95 ALA A CA 1
ATOM 768 C C . ALA A 1 95 ? -26.195 7.187 1.106 1.00 52.25 95 ALA A C 1
ATOM 770 O O . ALA A 1 95 ? -26.281 8.294 0.569 1.00 52.25 95 ALA A O 1
ATOM 771 N N . ALA A 1 96 ? -27.216 6.634 1.762 1.00 45.72 96 ALA A N 1
ATOM 772 C CA . ALA A 1 96 ? -28.336 7.432 2.210 1.00 45.72 96 ALA A CA 1
ATOM 773 C C . ALA A 1 96 ? -27.749 8.436 3.203 1.00 45.72 96 ALA A C 1
ATOM 775 O O . ALA A 1 96 ? -27.376 8.071 4.317 1.00 45.72 96 ALA A O 1
ATOM 776 N N . PHE A 1 97 ? -27.597 9.689 2.776 1.00 41.16 97 PHE A N 1
ATOM 777 C CA . PHE A 1 97 ? -27.334 10.789 3.687 1.00 41.16 97 PHE A CA 1
ATOM 778 C C . PHE A 1 97 ? -28.512 10.835 4.661 1.00 41.16 97 PHE A C 1
ATOM 780 O O . PHE A 1 97 ? -29.574 11.365 4.336 1.00 41.16 97 PHE A O 1
ATOM 787 N N . ILE A 1 98 ? -28.353 10.230 5.839 1.00 44.66 98 ILE A N 1
ATOM 788 C CA . ILE A 1 98 ? -29.292 10.406 6.943 1.00 44.66 98 ILE A CA 1
ATOM 789 C C . ILE A 1 98 ? -29.043 11.816 7.472 1.00 44.66 98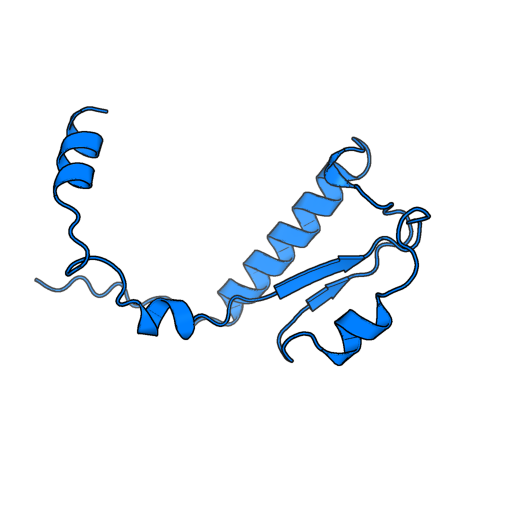 ILE A C 1
ATOM 791 O O . ILE A 1 98 ? -28.261 12.033 8.393 1.00 44.66 98 ILE A O 1
ATOM 795 N N . ILE A 1 99 ? -29.682 12.792 6.833 1.00 42.06 99 ILE A N 1
ATOM 796 C CA . ILE A 1 99 ? -29.939 14.090 7.444 1.00 42.06 99 ILE A CA 1
ATOM 797 C C . ILE A 1 99 ? -31.166 13.861 8.328 1.00 42.06 99 ILE A C 1
ATOM 799 O O . ILE A 1 99 ? -32.300 13.861 7.850 1.00 42.06 99 ILE A O 1
ATOM 803 N N . GLY A 1 100 ? -30.922 13.540 9.597 1.00 34.84 100 GLY A N 1
ATOM 804 C CA . GLY A 1 100 ? -31.948 13.606 10.635 1.00 34.84 100 GLY A CA 1
ATOM 805 C C . GLY A 1 100 ? -32.159 15.060 11.087 1.00 34.84 100 GLY A C 1
ATOM 806 O O . GLY A 1 100 ? -31.220 15.847 10.960 1.00 34.84 100 GLY A O 1
ATOM 807 N N . PRO A 1 101 ? -33.374 15.414 11.547 1.00 41.12 101 PRO A N 1
ATOM 808 C CA . PRO A 1 101 ? -33.775 16.779 11.905 1.00 41.12 101 PRO A CA 1
ATOM 809 C C . PRO A 1 101 ? -33.061 17.344 13.138 1.00 41.12 101 PRO A C 1
ATOM 811 O O . PRO A 1 101 ? -32.590 16.543 13.977 1.00 41.12 101 PRO A O 1
#